Protein AF-A0A950JLV6-F1 (afdb_monomer)

Foldseek 3Di:
DDDDDDQDWDQPLVVQWIRSFPDKDWAFLLNLPPPDPPNVLSVVCCVVGRRHTQKMKTKHDPDPDPPDDIDMTMDGDFDDRVPHTRDDNDDAPPDNPPDDDDDDSDD

Solvent-accessible surface area (backbone atoms only — not comparable to full-atom values): 6969 Å² total; per-residue (Å²): 133,88,82,76,82,85,84,70,71,44,82,36,70,92,76,38,34,32,45,68,42,77,43,75,52,76,36,30,46,55,77,50,72,91,71,58,90,51,56,69,44,40,54,55,48,32,74,78,43,22,82,42,67,40,34,35,40,19,28,32,68,87,64,91,57,91,87,64,73,72,50,68,27,74,30,76,44,92,51,65,46,77,89,44,64,62,74,77,91,75,84,78,66,94,55,82,90,60,87,84,88,86,79,89,85,81,134

Structure (mmCIF, N/CA/C/O backbone):
data_AF-A0A950JLV6-F1
#
_entry.id   AF-A0A950JLV6-F1
#
loop_
_atom_site.group_PDB
_atom_site.id
_atom_site.type_symbol
_atom_site.label_atom_id
_atom_site.label_alt_id
_atom_site.label_comp_id
_atom_site.label_asym_id
_atom_site.label_entity_id
_atom_site.label_seq_id
_atom_site.pdbx_PDB_ins_code
_atom_site.Cartn_x
_atom_site.Cartn_y
_atom_site.Cartn_z
_atom_site.occupancy
_atom_site.B_iso_or_equiv
_atom_site.auth_seq_id
_atom_site.auth_comp_id
_atom_site.auth_asym_id
_atom_site.auth_atom_id
_atom_site.pdbx_PDB_model_num
ATOM 1 N N . MET A 1 1 ? 23.978 1.395 -27.409 1.00 74.88 1 MET A N 1
ATOM 2 C CA . MET A 1 1 ? 23.011 1.337 -26.290 1.00 74.88 1 MET A CA 1
ATOM 3 C C . MET A 1 1 ? 23.761 0.866 -25.056 1.00 74.88 1 MET A C 1
ATOM 5 O O . MET A 1 1 ? 24.468 -0.127 -25.168 1.00 74.88 1 MET A O 1
ATOM 9 N N . LYS A 1 2 ? 23.684 1.582 -23.929 1.00 85.25 2 LYS A N 1
ATOM 10 C CA . LYS A 1 2 ? 24.280 1.113 -22.670 1.00 85.25 2 LYS A CA 1
ATOM 11 C C . LYS A 1 2 ? 23.316 0.101 -22.054 1.00 85.25 2 LYS A C 1
ATOM 13 O O . LYS A 1 2 ? 22.168 0.453 -21.803 1.00 85.25 2 LYS A O 1
ATOM 18 N N . LEU A 1 3 ? 23.759 -1.140 -21.887 1.00 88.50 3 LEU A N 1
ATOM 19 C CA . LEU A 1 3 ? 22.978 -2.152 -21.182 1.00 88.50 3 LEU A CA 1
ATOM 20 C C . LEU A 1 3 ? 23.000 -1.852 -19.680 1.00 88.50 3 LEU A C 1
ATOM 22 O O . LEU A 1 3 ? 23.975 -1.294 -19.171 1.00 88.50 3 LEU A O 1
ATOM 26 N N . MET A 1 4 ? 21.906 -2.183 -19.001 1.00 87.00 4 MET A N 1
ATOM 27 C CA . MET A 1 4 ? 21.811 -2.117 -17.545 1.00 87.00 4 MET A CA 1
ATOM 28 C C . MET A 1 4 ? 22.082 -3.504 -16.974 1.00 87.00 4 MET A C 1
ATOM 30 O O . MET A 1 4 ? 21.658 -4.502 -17.558 1.00 87.00 4 MET A O 1
ATOM 34 N N . GLU A 1 5 ? 22.779 -3.556 -15.843 1.00 91.25 5 GLU A N 1
ATOM 35 C CA . GLU A 1 5 ? 22.949 -4.806 -15.109 1.00 91.25 5 GLU A CA 1
ATOM 36 C C . GLU A 1 5 ? 21.583 -5.332 -14.638 1.00 91.25 5 GLU A C 1
ATOM 38 O O . GLU A 1 5 ? 20.739 -4.530 -14.216 1.00 91.25 5 GLU A O 1
ATOM 43 N N . PRO A 1 6 ? 21.337 -6.654 -14.690 1.00 91.44 6 PRO A N 1
ATOM 44 C CA . PRO A 1 6 ? 20.099 -7.229 -14.185 1.00 91.44 6 PRO A CA 1
ATOM 45 C C . PRO A 1 6 ? 19.885 -6.922 -12.698 1.00 91.44 6 PRO A C 1
ATOM 47 O O . PRO A 1 6 ? 20.764 -7.145 -11.865 1.00 91.44 6 PRO A O 1
ATOM 50 N N . 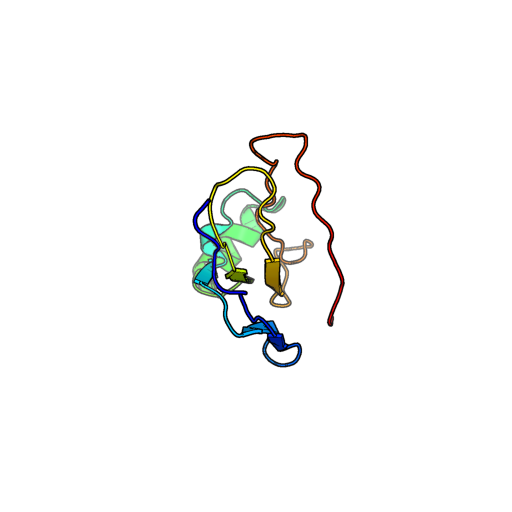GLY A 1 7 ? 18.685 -6.455 -12.355 1.00 90.62 7 GLY A N 1
ATOM 51 C CA . GLY A 1 7 ? 18.249 -6.347 -10.965 1.00 90.62 7 GLY A CA 1
ATOM 52 C C . GLY A 1 7 ? 17.867 -7.717 -10.405 1.00 90.62 7 GLY A C 1
ATOM 53 O O . GLY A 1 7 ? 17.205 -8.505 -11.081 1.00 90.62 7 GLY A O 1
ATOM 54 N N . ILE A 1 8 ? 18.254 -7.997 -9.160 1.00 94.06 8 ILE A N 1
ATOM 55 C CA . ILE A 1 8 ? 17.836 -9.200 -8.432 1.00 94.06 8 ILE A CA 1
ATOM 56 C C . ILE A 1 8 ? 17.007 -8.757 -7.234 1.00 94.06 8 ILE A C 1
ATOM 58 O O . ILE A 1 8 ? 17.482 -8.008 -6.383 1.00 94.06 8 ILE A 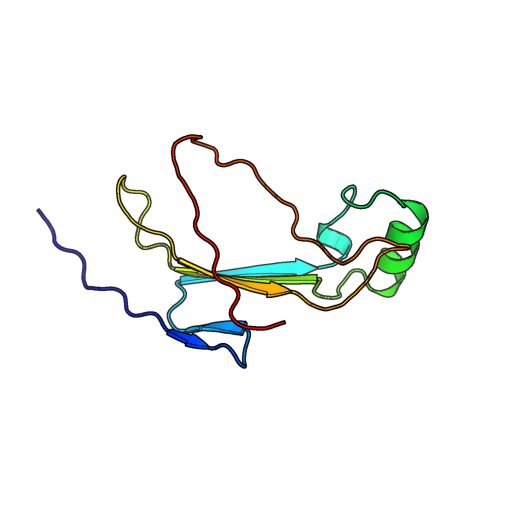O 1
ATOM 62 N N . CYS A 1 9 ? 15.770 -9.238 -7.164 1.00 96.06 9 CYS A N 1
ATOM 63 C CA . CYS A 1 9 ? 14.878 -9.021 -6.034 1.00 96.06 9 CYS A CA 1
ATOM 64 C C . CYS A 1 9 ? 14.287 -10.351 -5.566 1.00 96.06 9 CYS A C 1
ATOM 66 O O . CYS A 1 9 ? 14.066 -11.257 -6.370 1.00 96.06 9 CYS A O 1
ATOM 68 N N . ARG A 1 10 ? 14.011 -10.467 -4.265 1.00 97.62 10 ARG A N 1
ATOM 69 C CA . ARG A 1 10 ? 13.361 -11.643 -3.672 1.00 97.62 10 ARG A CA 1
ATOM 70 C C . ARG A 1 10 ? 12.220 -11.204 -2.768 1.00 97.62 10 ARG A C 1
ATOM 72 O O . ARG A 1 10 ? 12.430 -10.393 -1.872 1.00 97.62 10 ARG A O 1
ATOM 79 N N . VAL A 1 11 ? 11.038 -11.775 -2.978 1.00 98.12 11 VAL A N 1
ATOM 80 C CA . VAL A 1 11 ? 9.901 -11.605 -2.068 1.00 98.12 11 VAL A CA 1
ATOM 81 C C . VAL A 1 11 ? 10.178 -12.409 -0.795 1.00 98.12 11 VAL A C 1
ATOM 83 O O . VAL A 1 11 ? 10.298 -13.635 -0.836 1.00 98.12 11 VAL A O 1
ATOM 86 N N . ASP A 1 12 ? 10.327 -11.719 0.334 1.00 98.12 12 ASP A N 1
ATOM 87 C CA . ASP A 1 12 ? 10.368 -12.325 1.664 1.00 98.12 12 ASP A CA 1
ATOM 88 C C . ASP A 1 12 ? 8.958 -12.257 2.254 1.00 98.12 12 ASP A C 1
ATOM 90 O O . ASP A 1 12 ? 8.551 -11.244 2.821 1.00 98.12 12 ASP A O 1
ATOM 94 N N . VAL A 1 13 ? 8.194 -13.337 2.083 1.00 97.56 13 VAL A N 1
ATOM 95 C CA . VAL A 1 13 ? 6.792 -13.414 2.523 1.00 97.56 13 VAL A CA 1
ATOM 96 C C . VAL A 1 13 ? 6.672 -13.287 4.043 1.00 97.56 13 VAL A C 1
ATOM 98 O O . VAL A 1 13 ? 5.784 -12.598 4.533 1.00 97.56 13 VAL A O 1
ATOM 101 N N . ALA A 1 14 ? 7.591 -13.894 4.801 1.00 96.75 14 ALA A N 1
ATOM 102 C CA . ALA A 1 14 ? 7.545 -13.878 6.263 1.00 96.75 14 ALA A CA 1
ATOM 103 C C . ALA A 1 14 ? 7.769 -12.468 6.823 1.00 96.75 14 ALA A C 1
ATOM 105 O O . ALA A 1 14 ? 7.126 -12.064 7.795 1.00 96.75 14 ALA A O 1
ATOM 106 N N . ARG A 1 15 ? 8.673 -11.704 6.202 1.00 96.12 15 ARG A N 1
ATOM 107 C CA . ARG A 1 15 ? 8.879 -10.295 6.544 1.00 96.12 15 ARG A CA 1
ATOM 108 C C . ARG A 1 15 ? 7.902 -9.367 5.831 1.00 96.12 15 ARG A C 1
ATOM 110 O O . ARG A 1 15 ? 7.732 -8.250 6.300 1.00 96.12 15 ARG A O 1
ATOM 117 N N . GLY A 1 16 ? 7.234 -9.786 4.762 1.00 97.62 16 GLY A N 1
ATOM 118 C CA . GLY A 1 16 ? 6.390 -8.920 3.938 1.00 97.62 16 GLY A CA 1
ATOM 119 C C . GLY A 1 16 ? 7.190 -7.789 3.289 1.00 97.62 16 GLY A C 1
ATOM 120 O O . GLY A 1 16 ? 6.769 -6.635 3.319 1.00 97.62 16 GLY A O 1
ATOM 121 N N . GLU A 1 17 ? 8.373 -8.099 2.761 1.00 97.88 17 GLU A N 1
ATOM 122 C CA . GLU A 1 17 ? 9.244 -7.115 2.113 1.00 97.88 17 GLU A CA 1
ATOM 123 C C . GLU A 1 17 ? 9.919 -7.674 0.857 1.00 97.88 17 GLU A C 1
ATOM 125 O O . GLU A 1 17 ? 10.048 -8.885 0.667 1.00 97.88 17 GLU A O 1
ATOM 130 N N . LEU A 1 18 ? 10.367 -6.771 -0.009 1.00 98.19 18 LEU A N 1
ATOM 131 C CA . LEU A 1 18 ? 11.164 -7.076 -1.185 1.00 98.19 18 LEU A CA 1
ATOM 132 C C . LEU A 1 18 ? 12.651 -6.911 -0.842 1.00 98.19 18 LEU A C 1
ATOM 134 O O . LEU A 1 18 ? 13.164 -5.798 -0.715 1.00 98.19 18 LEU A O 1
ATOM 138 N N . THR A 1 19 ? 13.374 -8.022 -0.718 1.00 97.31 19 THR A N 1
ATOM 139 C CA . THR A 1 19 ? 14.841 -7.992 -0.625 1.00 97.31 19 THR A CA 1
ATOM 140 C C . THR A 1 19 ? 15.412 -7.506 -1.956 1.00 97.31 19 THR A C 1
ATOM 142 O O . THR A 1 19 ? 15.006 -8.006 -3.003 1.00 97.31 19 THR A O 1
ATOM 145 N N . GLY A 1 20 ? 16.354 -6.559 -1.922 1.00 95.69 20 GLY A N 1
ATOM 146 C CA . GLY A 1 20 ? 16.877 -5.893 -3.125 1.00 95.69 20 GLY A CA 1
ATOM 147 C C . GLY A 1 20 ? 16.094 -4.641 -3.539 1.00 95.69 20 GLY A C 1
ATOM 148 O O . GLY A 1 20 ? 16.406 -4.045 -4.566 1.00 95.69 20 GLY A O 1
ATOM 149 N N . ALA A 1 21 ? 15.104 -4.217 -2.743 1.00 97.19 21 ALA A N 1
ATOM 150 C CA . ALA A 1 21 ? 14.392 -2.963 -2.955 1.00 97.19 21 ALA A CA 1
ATOM 151 C C . ALA A 1 21 ? 15.335 -1.750 -2.948 1.00 97.19 21 ALA A C 1
ATOM 153 O O . ALA A 1 21 ? 16.256 -1.647 -2.136 1.00 97.19 21 ALA A O 1
ATOM 154 N N . THR A 1 22 ? 15.050 -0.795 -3.827 1.00 95.75 22 THR A N 1
ATOM 155 C CA . THR A 1 22 ? 15.739 0.503 -3.900 1.00 95.75 22 THR A CA 1
ATOM 156 C C . THR A 1 22 ? 15.017 1.587 -3.112 1.00 95.75 22 THR A C 1
ATOM 158 O O . THR A 1 22 ? 15.560 2.669 -2.910 1.00 95.75 22 THR A O 1
ATOM 161 N N . ASN A 1 23 ? 13.778 1.326 -2.697 1.00 96.94 23 ASN A N 1
ATOM 162 C CA . ASN A 1 23 ? 12.943 2.281 -1.993 1.00 96.94 23 ASN A CA 1
ATOM 163 C C . ASN A 1 23 ? 12.105 1.591 -0.913 1.00 96.94 23 ASN A C 1
ATOM 165 O O . ASN A 1 23 ? 11.725 0.424 -1.034 1.00 96.94 23 ASN A O 1
ATOM 169 N N . ARG A 1 24 ? 11.790 2.348 0.138 1.00 97.50 24 ARG A N 1
ATOM 170 C CA . ARG A 1 24 ? 10.931 1.926 1.242 1.00 97.50 24 ARG A CA 1
ATOM 171 C C . ARG A 1 24 ? 10.125 3.120 1.722 1.00 97.50 24 ARG A C 1
ATOM 173 O O . ARG A 1 24 ? 10.699 4.171 1.997 1.00 97.50 24 ARG A O 1
ATOM 180 N N . TYR A 1 25 ? 8.815 2.956 1.868 1.00 97.50 25 TYR A N 1
ATOM 181 C CA . TYR A 1 25 ? 7.983 3.963 2.516 1.00 97.50 25 TYR A CA 1
ATOM 182 C C . TYR A 1 25 ? 6.966 3.339 3.462 1.00 97.50 25 TYR A C 1
ATOM 184 O O . TYR A 1 25 ? 6.462 2.237 3.256 1.00 97.50 25 TYR A O 1
ATOM 192 N N . VAL A 1 26 ? 6.672 4.082 4.522 1.00 98.44 26 VAL A N 1
ATOM 193 C CA . VAL A 1 26 ? 5.791 3.678 5.614 1.00 98.44 26 VAL A CA 1
ATOM 194 C C . VAL A 1 26 ? 4.643 4.672 5.679 1.00 98.44 26 VAL A C 1
ATOM 196 O O . VAL A 1 26 ? 4.852 5.874 5.499 1.00 98.44 26 VAL A O 1
ATOM 199 N N . LYS A 1 27 ? 3.433 4.175 5.932 1.00 98.62 27 LYS A N 1
ATOM 200 C CA . LYS A 1 27 ? 2.275 5.009 6.236 1.00 98.62 27 LYS A CA 1
ATOM 201 C C . LYS A 1 27 ? 1.754 4.680 7.614 1.00 98.62 27 LYS A C 1
ATOM 203 O O . LYS A 1 27 ? 1.364 3.547 7.898 1.00 98.62 27 LYS A O 1
ATOM 208 N N . THR A 1 28 ? 1.787 5.691 8.464 1.00 98.75 28 THR A N 1
ATOM 209 C CA . THR A 1 28 ? 1.198 5.661 9.792 1.00 98.75 28 THR A CA 1
ATOM 210 C C . THR A 1 28 ? -0.286 5.994 9.727 1.00 98.75 28 THR A C 1
ATOM 212 O O . THR A 1 28 ? -0.769 6.507 8.717 1.00 98.75 28 THR A O 1
ATOM 215 N N . LEU A 1 29 ? -1.020 5.727 10.804 1.00 98.50 29 LEU A N 1
ATOM 216 C CA . LEU A 1 29 ? -2.439 6.055 10.887 1.00 98.50 29 LEU A CA 1
ATOM 217 C C . LEU A 1 29 ? -2.685 7.555 10.674 1.00 98.50 29 LEU A C 1
ATOM 219 O O . LEU A 1 29 ? -3.612 7.925 9.960 1.00 98.50 29 LEU A O 1
ATOM 223 N N . ALA A 1 30 ? -1.819 8.417 11.214 1.00 98.31 30 ALA A N 1
ATOM 224 C CA . ALA A 1 30 ? -1.917 9.862 11.028 1.00 98.31 30 ALA A CA 1
ATOM 225 C C . ALA A 1 30 ? -1.738 10.307 9.562 1.00 98.31 30 ALA A C 1
ATOM 227 O O . ALA A 1 30 ? -2.292 11.333 9.177 1.00 98.31 30 ALA A O 1
ATOM 228 N N . ASP A 1 31 ? -1.028 9.536 8.7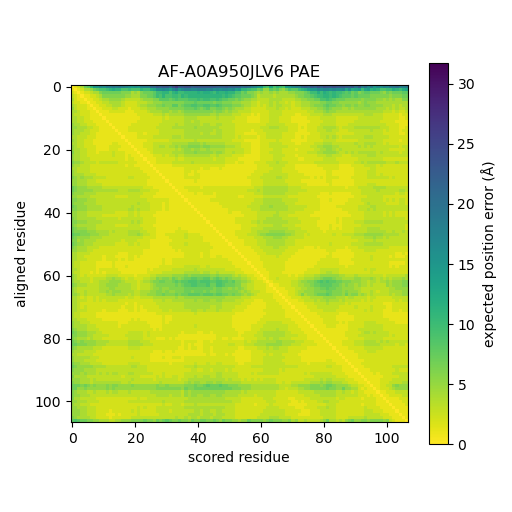29 1.00 98.62 31 ASP A N 1
ATOM 229 C CA . ASP A 1 31 ? -0.849 9.840 7.300 1.00 98.62 31 ASP A CA 1
ATOM 230 C C . ASP A 1 31 ? -2.112 9.576 6.456 1.00 98.62 31 ASP A C 1
ATOM 232 O O . ASP A 1 31 ? -2.156 9.927 5.271 1.00 98.62 31 ASP A O 1
ATOM 236 N N . LEU A 1 32 ? -3.124 8.920 7.037 1.00 98.31 32 LEU A N 1
ATOM 237 C CA . LEU A 1 32 ? -4.363 8.504 6.369 1.00 98.31 32 LEU A CA 1
ATOM 238 C C . LEU A 1 32 ? -5.551 9.422 6.679 1.00 98.31 32 LEU A C 1
ATOM 240 O O . LEU A 1 32 ? -6.704 9.018 6.556 1.00 98.31 32 LEU A O 1
ATOM 244 N N . ASP A 1 33 ? -5.255 10.658 7.070 1.00 97.50 33 ASP A N 1
ATOM 245 C CA . ASP A 1 33 ? -6.248 11.691 7.340 1.00 97.50 33 ASP A CA 1
ATOM 246 C C . ASP A 1 33 ? -7.226 11.876 6.172 1.00 97.50 33 ASP A C 1
ATOM 248 O O . ASP A 1 33 ? -6.811 11.942 5.009 1.00 97.50 33 ASP A O 1
ATOM 252 N N . GLY A 1 34 ? -8.520 11.936 6.495 1.00 97.31 34 GLY A N 1
ATOM 253 C CA . GLY A 1 34 ? -9.600 12.139 5.527 1.00 97.31 34 GLY A CA 1
ATOM 254 C C . GLY A 1 34 ? -9.939 10.938 4.635 1.00 97.31 34 GLY A C 1
ATOM 255 O O . GLY A 1 34 ? -10.664 11.121 3.662 1.00 97.31 34 GLY A O 1
ATOM 256 N N . LEU A 1 35 ? -9.420 9.736 4.922 1.00 97.88 35 LEU A N 1
ATOM 257 C CA . LEU A 1 35 ? -9.672 8.546 4.092 1.00 97.88 35 LEU A CA 1
ATOM 258 C C . LEU A 1 35 ? -10.759 7.603 4.608 1.00 97.88 35 LEU A C 1
ATOM 260 O O . LEU A 1 35 ? -11.290 6.829 3.820 1.00 97.88 35 LEU A O 1
ATOM 264 N N . TYR A 1 36 ? -11.059 7.640 5.903 1.00 98.38 36 TYR A N 1
ATOM 265 C CA . TYR A 1 36 ? -12.071 6.783 6.519 1.00 98.38 36 TYR A CA 1
ATOM 266 C C . TYR A 1 36 ? -13.411 7.521 6.602 1.00 98.38 36 TYR A C 1
ATOM 268 O O . TYR A 1 36 ? -13.439 8.727 6.857 1.00 98.38 36 TYR A O 1
ATOM 276 N N . GLU A 1 37 ? -14.509 6.791 6.416 1.00 98.25 37 GLU A N 1
ATOM 277 C CA . GLU A 1 37 ? -15.885 7.291 6.482 1.00 98.25 37 GLU A CA 1
ATOM 278 C C . GLU A 1 37 ? -16.204 7.852 7.877 1.00 98.25 37 GLU A C 1
ATOM 280 O O . GLU A 1 37 ? -16.734 8.957 8.012 1.00 98.25 37 GLU A O 1
ATOM 285 N N . ASP A 1 38 ? -15.840 7.115 8.932 1.00 98.50 38 ASP A N 1
ATOM 286 C CA . ASP A 1 38 ? -16.059 7.532 10.320 1.00 98.50 38 ASP 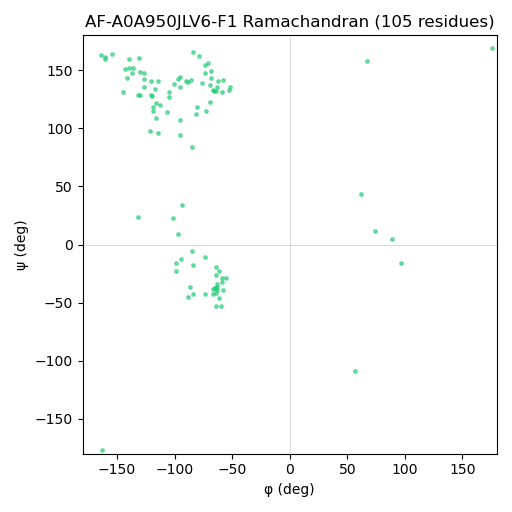A CA 1
ATOM 287 C C . ASP A 1 38 ? -14.915 8.430 10.815 1.00 98.50 38 ASP A C 1
ATOM 289 O O . ASP A 1 38 ? -13.967 7.995 11.481 1.00 98.50 38 ASP A O 1
ATOM 293 N N . ALA A 1 39 ? -15.020 9.721 10.498 1.00 98.38 39 ALA A N 1
ATOM 294 C CA . ALA A 1 39 ? -14.043 10.729 10.901 1.00 98.38 39 ALA A CA 1
ATOM 295 C C . ALA A 1 39 ? -13.871 10.830 12.431 1.00 98.38 39 ALA A C 1
ATOM 297 O O . ALA A 1 39 ? -12.773 11.114 12.912 1.00 98.38 39 ALA A O 1
ATOM 298 N N . ALA A 1 40 ? -14.925 10.579 13.217 1.00 98.44 40 ALA A N 1
ATOM 299 C CA . ALA A 1 40 ? -14.858 10.667 14.676 1.00 98.44 40 ALA A CA 1
ATOM 300 C C . ALA A 1 40 ? -14.084 9.484 15.279 1.00 98.44 40 ALA A C 1
ATOM 302 O O . ALA A 1 40 ? -13.238 9.677 16.166 1.00 98.44 40 ALA A O 1
ATOM 303 N N . ALA A 1 41 ? -14.329 8.269 14.776 1.00 98.50 41 ALA A N 1
ATOM 304 C CA . ALA A 1 41 ? -13.550 7.090 15.139 1.00 98.50 41 ALA A CA 1
ATOM 305 C C . ALA A 1 41 ? -12.090 7.230 14.690 1.00 98.50 41 ALA A C 1
ATOM 307 O O . ALA A 1 41 ? -11.184 6.913 15.465 1.00 98.50 41 ALA A O 1
ATOM 308 N N . PHE A 1 42 ? -11.856 7.758 13.483 1.00 98.62 42 PHE A N 1
ATOM 309 C CA . PHE A 1 42 ? -10.512 8.020 12.974 1.00 98.62 42 PHE A CA 1
ATOM 310 C C . PHE A 1 42 ? -9.742 8.985 13.874 1.00 98.62 42 PHE A C 1
ATOM 312 O O . PHE A 1 42 ? -8.657 8.649 14.343 1.00 98.62 42 PHE A O 1
ATOM 319 N N . GLU A 1 43 ? -10.311 10.153 14.177 1.00 98.50 43 GLU A N 1
ATOM 320 C CA . GLU A 1 43 ? -9.653 11.162 15.009 1.00 98.50 43 GLU A CA 1
ATOM 321 C C . GLU A 1 43 ? -9.392 10.664 16.434 1.00 98.50 43 GLU A C 1
ATOM 323 O O . GLU A 1 43 ? -8.363 10.985 17.032 1.00 98.50 43 GLU A O 1
ATOM 328 N N . THR A 1 44 ? -10.286 9.837 16.977 1.00 98.31 44 THR A N 1
ATOM 329 C CA . THR A 1 44 ? -10.068 9.183 18.275 1.00 98.31 44 THR A CA 1
ATOM 330 C C . THR A 1 44 ? -8.877 8.234 18.219 1.00 98.31 44 THR A C 1
ATOM 332 O O . THR A 1 44 ? -7.929 8.402 18.989 1.00 98.31 44 THR A O 1
ATOM 335 N N . LEU A 1 45 ? -8.860 7.311 17.254 1.00 98.19 45 LEU A N 1
ATOM 336 C CA . LEU A 1 45 ? -7.771 6.348 17.112 1.00 98.19 45 LEU A CA 1
ATOM 337 C C . LEU A 1 45 ? -6.438 7.031 16.768 1.00 98.19 45 LEU A C 1
ATOM 339 O O . LEU A 1 45 ? -5.393 6.639 17.276 1.00 98.19 45 LEU A O 1
ATOM 343 N N . LYS A 1 46 ? -6.452 8.086 15.950 1.00 98.31 46 LYS A N 1
ATOM 344 C CA . LYS A 1 46 ? -5.268 8.872 15.570 1.00 98.31 46 LYS A CA 1
ATOM 345 C C . LYS A 1 46 ? -4.643 9.602 16.758 1.00 98.31 46 LYS A C 1
ATOM 347 O O . LYS A 1 46 ? -3.416 9.656 16.837 1.00 98.31 46 LYS A O 1
ATOM 352 N N . ARG A 1 47 ? -5.434 10.123 17.705 1.00 98.31 47 ARG A N 1
ATOM 353 C CA . ARG A 1 47 ? -4.885 10.722 18.940 1.00 98.31 47 ARG A CA 1
ATOM 354 C C . ARG A 1 47 ? -4.135 9.699 19.793 1.00 98.31 47 ARG A C 1
ATOM 356 O O . ARG A 1 47 ? -3.109 10.034 20.376 1.00 98.31 47 ARG A O 1
ATOM 363 N N . GLU A 1 48 ? -4.622 8.464 19.837 1.00 97.62 48 GLU A N 1
ATOM 364 C CA . GLU A 1 48 ? -4.037 7.391 20.651 1.00 97.62 48 GLU A CA 1
ATOM 365 C C . GLU A 1 48 ? -2.862 6.692 19.952 1.00 97.62 48 GLU A C 1
ATOM 367 O O . GLU A 1 48 ? -1.834 6.398 20.562 1.00 97.62 48 GLU A O 1
ATOM 372 N N . ARG A 1 49 ? -3.019 6.414 18.656 1.00 97.81 49 ARG A N 1
ATOM 373 C CA . ARG A 1 49 ? -2.193 5.490 17.865 1.00 97.81 49 ARG A CA 1
ATOM 374 C C . ARG A 1 49 ? -1.744 6.099 16.538 1.00 97.81 49 ARG A C 1
ATOM 376 O O . ARG A 1 49 ? -1.381 5.383 15.616 1.00 97.81 49 ARG A O 1
ATOM 383 N N . GLY A 1 50 ? -1.694 7.426 16.423 1.00 97.44 50 GLY A N 1
ATOM 384 C CA . GLY A 1 50 ? -1.359 8.115 15.169 1.00 97.44 50 GLY A CA 1
ATOM 385 C C . GLY A 1 50 ? -0.018 7.712 14.546 1.00 97.44 50 GLY A C 1
ATOM 386 O O . GLY A 1 50 ? 0.112 7.742 13.329 1.00 97.44 50 GLY A O 1
ATOM 387 N N . ARG A 1 51 ? 0.962 7.287 15.359 1.00 98.31 51 ARG A N 1
ATOM 388 C CA . ARG A 1 51 ? 2.274 6.791 14.894 1.00 98.31 51 ARG A CA 1
ATOM 389 C C . ARG A 1 51 ? 2.289 5.309 14.518 1.00 98.31 51 ARG A C 1
ATOM 391 O O . ARG A 1 51 ? 3.318 4.813 14.066 1.00 98.31 51 ARG A O 1
ATOM 398 N N . GLU A 1 52 ? 1.197 4.587 14.738 1.00 98.19 52 GLU A N 1
ATOM 399 C CA . GLU A 1 52 ? 1.105 3.185 14.358 1.00 98.19 52 GLU A CA 1
ATOM 400 C C . GLU A 1 52 ? 1.190 3.042 12.846 1.00 98.19 52 GLU A C 1
ATOM 402 O O . GLU A 1 52 ? 0.495 3.734 12.106 1.00 98.19 52 GLU A O 1
ATOM 407 N N . VAL A 1 53 ? 2.031 2.118 12.394 1.00 98.56 53 VAL A N 1
ATOM 408 C CA . VAL A 1 53 ? 2.142 1.769 10.981 1.00 98.56 53 VAL A CA 1
ATOM 409 C C . VAL A 1 53 ? 0.879 1.043 10.540 1.00 98.56 53 VAL A C 1
ATOM 411 O O . VAL A 1 53 ? 0.556 -0.009 11.079 1.00 98.56 53 VAL A O 1
ATOM 414 N N . VAL A 1 54 ? 0.207 1.568 9.522 1.00 98.75 54 VAL A N 1
ATOM 415 C CA . VAL A 1 54 ? -0.935 0.912 8.878 1.00 98.75 54 VAL A CA 1
ATOM 416 C C . VAL A 1 54 ? -0.456 0.008 7.756 1.00 98.75 54 VAL A C 1
ATOM 418 O O . VAL A 1 54 ? -0.878 -1.141 7.650 1.00 98.75 54 VAL A O 1
ATOM 421 N N . TYR A 1 55 ? 0.467 0.501 6.935 1.00 98.75 55 TYR A N 1
ATOM 422 C CA . TYR A 1 55 ? 1.103 -0.312 5.915 1.00 98.75 55 TYR A CA 1
ATOM 423 C C . TYR A 1 55 ? 2.479 0.211 5.557 1.00 98.75 55 TYR A C 1
ATOM 425 O O . TYR A 1 55 ? 2.864 1.347 5.849 1.00 98.75 55 TYR A O 1
ATOM 433 N N . GLU A 1 56 ? 3.221 -0.659 4.901 1.00 98.62 56 GLU A N 1
ATOM 434 C CA . GLU A 1 56 ? 4.570 -0.400 4.466 1.00 98.62 56 GLU A CA 1
ATOM 435 C C . GLU A 1 56 ? 4.793 -1.005 3.091 1.00 98.62 56 GLU A C 1
ATOM 437 O O . GLU A 1 56 ? 4.289 -2.090 2.805 1.00 98.62 56 GLU A O 1
ATOM 442 N N . VAL A 1 57 ? 5.561 -0.308 2.259 1.00 98.56 57 VAL A N 1
ATOM 443 C CA . VAL A 1 57 ? 5.907 -0.753 0.915 1.00 98.56 57 VAL A CA 1
ATOM 444 C C . VAL A 1 57 ? 7.414 -0.721 0.733 1.00 98.56 57 VAL A C 1
ATOM 446 O O . VAL A 1 57 ? 8.080 0.250 1.097 1.00 98.56 57 VAL A O 1
ATOM 449 N N . THR A 1 58 ? 7.937 -1.784 0.135 1.00 98.62 58 THR A N 1
ATOM 450 C CA . THR A 1 58 ? 9.310 -1.862 -0.373 1.00 98.62 58 THR A CA 1
ATOM 451 C C . THR A 1 58 ? 9.245 -2.111 -1.869 1.00 98.62 58 THR A C 1
ATOM 453 O O . THR A 1 58 ? 8.531 -3.010 -2.310 1.00 98.62 58 THR A O 1
ATOM 456 N N . ASP A 1 59 ? 9.935 -1.288 -2.655 1.00 97.88 59 ASP A N 1
ATOM 457 C CA . ASP A 1 59 ? 9.854 -1.337 -4.114 1.00 97.88 59 ASP A CA 1
ATOM 458 C C . ASP A 1 59 ? 11.225 -1.217 -4.788 1.00 97.88 59 ASP A C 1
ATOM 460 O O . ASP A 1 59 ? 12.176 -0.642 -4.247 1.00 97.88 59 ASP A O 1
ATOM 464 N N . PHE A 1 60 ? 11.319 -1.811 -5.974 1.00 97.00 60 PHE A N 1
ATOM 465 C CA . PHE A 1 60 ? 12.455 -1.708 -6.874 1.00 97.00 60 PHE A CA 1
ATOM 466 C C . PHE A 1 60 ? 12.034 -0.947 -8.132 1.00 97.00 60 PHE A C 1
ATOM 468 O O . PHE A 1 60 ? 11.135 -1.373 -8.862 1.00 97.00 60 PHE A O 1
ATOM 475 N N . LYS A 1 61 ? 12.702 0.184 -8.375 1.00 94.06 61 LYS A N 1
ATOM 476 C CA . LYS A 1 61 ? 12.463 1.086 -9.510 1.00 94.06 61 LYS A CA 1
ATOM 477 C C . LYS A 1 61 ? 13.754 1.219 -10.317 1.00 94.06 61 LYS A C 1
ATOM 479 O O . LYS A 1 61 ? 14.609 2.013 -9.927 1.00 94.06 61 LYS A O 1
ATOM 484 N N . PRO A 1 62 ? 13.923 0.462 -11.415 1.00 91.19 62 PRO A N 1
ATOM 485 C CA . PRO A 1 62 ? 15.179 0.462 -12.165 1.00 91.19 62 PRO A CA 1
ATOM 486 C C . PRO A 1 62 ? 15.458 1.814 -12.835 1.00 91.19 62 PRO A C 1
ATOM 488 O O . PRO A 1 62 ? 16.582 2.310 -12.781 1.00 91.19 62 PRO A O 1
ATOM 491 N N . SER A 1 63 ? 14.439 2.436 -13.437 1.00 89.69 63 SER A N 1
ATOM 492 C CA . SER A 1 63 ? 14.516 3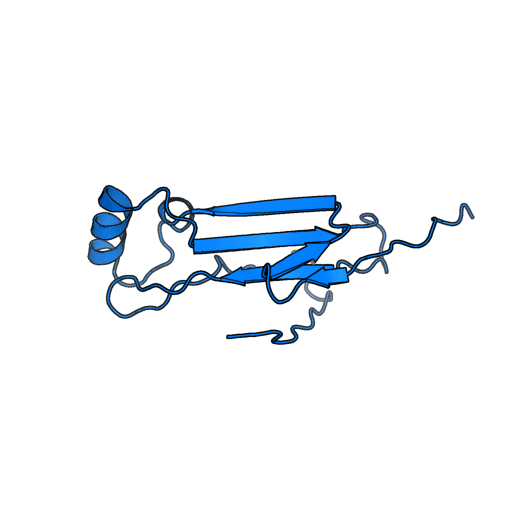.789 -13.993 1.00 89.69 63 SER A CA 1
ATOM 493 C C . SER A 1 63 ? 13.115 4.383 -14.223 1.00 89.69 63 SER A C 1
ATOM 495 O O . SER A 1 63 ? 12.103 3.766 -13.891 1.00 89.69 63 SER A O 1
ATOM 497 N N . ALA A 1 64 ? 13.054 5.591 -14.794 1.00 89.25 64 ALA A N 1
ATOM 498 C CA . ALA A 1 64 ? 11.817 6.226 -15.263 1.00 89.25 64 ALA A CA 1
ATOM 499 C C . ALA A 1 64 ? 11.574 6.043 -16.779 1.00 89.25 64 ALA A C 1
ATOM 501 O O . ALA A 1 64 ? 10.692 6.690 -17.349 1.00 89.25 64 ALA A O 1
ATOM 502 N N . ASN A 1 65 ? 12.372 5.206 -17.450 1.00 91.50 65 ASN A N 1
ATOM 503 C CA . ASN A 1 65 ? 12.251 4.970 -18.884 1.00 91.50 65 ASN A CA 1
ATOM 504 C C . ASN A 1 65 ? 10.958 4.213 -19.215 1.00 91.50 65 ASN A C 1
ATOM 506 O O . ASN A 1 65 ? 10.469 3.387 -18.447 1.00 91.50 65 ASN A O 1
ATOM 510 N N . ALA A 1 66 ? 10.403 4.469 -20.398 1.00 91.00 66 ALA A N 1
ATOM 511 C CA . ALA A 1 66 ? 9.248 3.718 -20.869 1.00 91.00 66 ALA A CA 1
ATOM 512 C C . ALA A 1 66 ? 9.619 2.246 -21.115 1.00 91.00 66 ALA A C 1
ATOM 514 O O . ALA A 1 66 ? 10.604 1.961 -21.789 1.00 91.00 66 ALA A O 1
ATOM 515 N N . GLY A 1 67 ? 8.793 1.329 -20.607 1.00 91.06 67 GLY A N 1
ATOM 516 C CA . GLY A 1 67 ? 8.990 -0.118 -20.740 1.00 91.06 67 GLY A CA 1
ATOM 517 C 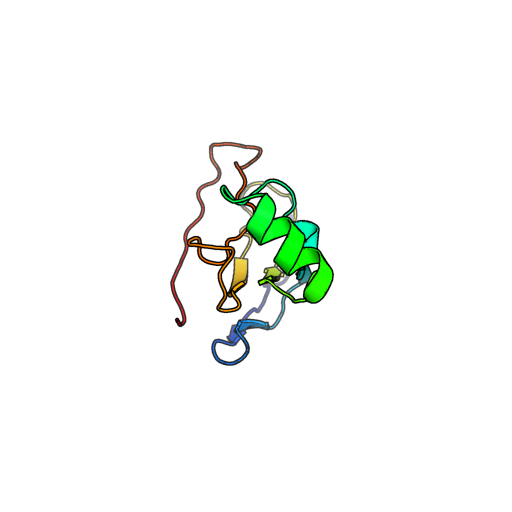C . GLY A 1 67 ? 9.666 -0.772 -19.534 1.00 91.06 67 GLY A C 1
ATOM 518 O O . GLY A 1 67 ? 9.551 -1.985 -19.380 1.00 91.06 67 GLY A O 1
ATOM 519 N N . ASP A 1 68 ? 10.293 0.009 -18.653 1.00 92.62 68 ASP A N 1
ATOM 520 C CA . ASP A 1 68 ? 10.827 -0.509 -17.396 1.00 92.62 68 ASP A CA 1
ATOM 521 C C . ASP A 1 68 ? 9.696 -0.928 -16.448 1.00 92.62 68 ASP A C 1
ATOM 523 O O . ASP A 1 68 ? 8.644 -0.286 -16.369 1.00 92.62 68 ASP A O 1
ATOM 527 N N . MET A 1 69 ? 9.930 -2.013 -15.710 1.00 93.56 69 MET A N 1
ATOM 528 C CA . MET A 1 69 ? 8.960 -2.586 -14.784 1.00 93.56 69 MET A CA 1
ATOM 529 C C . MET A 1 69 ? 9.336 -2.263 -13.340 1.00 93.56 69 MET A C 1
ATOM 531 O O . MET A 1 69 ? 10.471 -2.477 -12.914 1.00 93.56 69 MET A O 1
ATOM 535 N N . ILE A 1 70 ? 8.352 -1.776 -12.587 1.00 95.25 70 ILE A N 1
ATOM 536 C CA . ILE A 1 70 ? 8.445 -1.574 -11.142 1.00 95.25 70 ILE A CA 1
ATOM 537 C C . ILE A 1 70 ? 7.847 -2.804 -10.467 1.00 95.25 70 ILE A C 1
ATOM 539 O O . ILE A 1 70 ? 6.782 -3.273 -10.864 1.00 95.25 70 ILE A O 1
ATOM 543 N N . ILE A 1 71 ? 8.522 -3.304 -9.438 1.00 96.56 71 ILE A N 1
ATOM 544 C CA . ILE A 1 71 ? 8.015 -4.381 -8.583 1.00 96.56 71 ILE A CA 1
ATOM 545 C C . ILE A 1 71 ? 8.069 -3.936 -7.128 1.00 96.56 71 ILE A C 1
ATOM 547 O O . ILE A 1 71 ? 8.959 -3.182 -6.734 1.00 96.56 71 ILE A O 1
ATOM 551 N N . GLY A 1 72 ? 7.128 -4.402 -6.315 1.00 97.81 72 GLY A N 1
ATOM 552 C CA . GLY A 1 72 ? 7.082 -4.043 -4.907 1.00 97.81 72 GLY A CA 1
ATOM 553 C C . GLY A 1 72 ? 6.265 -5.015 -4.077 1.00 97.81 72 GLY A C 1
ATOM 554 O O . GLY A 1 72 ? 5.454 -5.775 -4.598 1.00 97.81 72 GLY A O 1
ATOM 555 N N . VAL A 1 73 ? 6.497 -4.973 -2.770 1.00 98.62 73 VAL A N 1
ATOM 556 C CA . VAL A 1 73 ? 5.738 -5.718 -1.766 1.00 98.62 73 VAL A CA 1
ATOM 557 C C . VAL A 1 73 ? 5.116 -4.713 -0.813 1.00 98.62 73 VAL A C 1
ATOM 559 O O . VAL A 1 73 ? 5.815 -3.856 -0.269 1.00 98.62 73 VAL A O 1
ATOM 562 N N . THR A 1 74 ? 3.806 -4.839 -0.608 1.00 98.62 74 THR A N 1
ATOM 563 C CA . THR A 1 74 ? 3.069 -4.107 0.424 1.00 98.62 74 THR A CA 1
ATOM 564 C C . THR A 1 74 ? 2.748 -5.047 1.577 1.00 98.62 74 THR A C 1
ATOM 566 O O . THR A 1 74 ? 2.126 -6.087 1.373 1.00 98.62 74 THR A O 1
ATOM 569 N N . ARG A 1 75 ? 3.115 -4.658 2.799 1.00 98.50 75 ARG A N 1
ATOM 570 C CA . ARG A 1 75 ? 2.699 -5.327 4.034 1.00 98.50 75 ARG A CA 1
ATOM 571 C C . ARG A 1 75 ? 1.668 -4.475 4.756 1.00 98.50 75 ARG A C 1
ATOM 573 O O . ARG A 1 75 ? 1.991 -3.401 5.266 1.00 98.50 75 ARG A O 1
ATOM 580 N N . MET A 1 76 ? 0.447 -4.989 4.838 1.00 98.31 76 MET A N 1
ATOM 581 C CA . MET A 1 76 ? -0.644 -4.389 5.605 1.00 98.31 76 MET A CA 1
ATOM 582 C C . MET A 1 76 ? -0.579 -4.837 7.068 1.00 98.31 76 MET A C 1
ATOM 584 O O . MET A 1 76 ? -0.286 -5.998 7.358 1.00 98.31 76 MET A O 1
ATOM 588 N N . ARG A 1 77 ? -0.869 -3.933 8.008 1.00 98.12 77 ARG A N 1
ATOM 589 C CA . ARG A 1 77 ? -1.154 -4.296 9.401 1.00 98.12 77 ARG A CA 1
ATOM 590 C C . ARG A 1 77 ? -2.655 -4.534 9.579 1.00 98.12 77 ARG A C 1
ATOM 592 O O . ARG A 1 77 ? -3.453 -3.791 9.008 1.00 98.12 77 ARG A O 1
ATOM 599 N N . PRO A 1 78 ? -3.059 -5.541 10.374 1.00 97.94 78 PRO A N 1
ATOM 600 C CA . PRO A 1 78 ? -4.461 -5.734 10.704 1.00 97.94 78 PRO A CA 1
ATOM 601 C C . PRO A 1 78 ? -4.939 -4.607 11.625 1.00 97.94 78 PRO A C 1
ATOM 603 O O . PRO A 1 78 ? -4.261 -4.243 12.584 1.00 97.94 78 PRO A O 1
ATOM 606 N N . GLY A 1 79 ? -6.128 -4.080 11.360 1.00 97.75 79 GLY A N 1
ATOM 607 C CA . GLY A 1 79 ? -6.716 -3.018 12.166 1.00 97.75 79 GLY A CA 1
ATOM 608 C C . GLY A 1 79 ? -8.026 -2.519 11.579 1.00 97.75 79 GLY A C 1
ATOM 609 O O . GLY A 1 79 ? -8.391 -2.877 10.454 1.00 97.75 79 GLY A O 1
ATOM 610 N N . LYS A 1 80 ? -8.741 -1.714 12.368 1.00 98.25 80 LYS A N 1
ATOM 611 C CA . LYS A 1 80 ? -9.980 -1.056 11.959 1.00 98.25 80 LYS A CA 1
ATOM 612 C C . LYS A 1 80 ? -10.055 0.372 12.472 1.00 98.25 80 LYS A C 1
ATOM 614 O O . LYS A 1 80 ? -9.547 0.670 13.551 1.00 98.25 80 LYS A O 1
ATOM 619 N N . VAL A 1 81 ? -10.773 1.200 11.727 1.00 98.44 81 VAL A N 1
ATOM 620 C CA . VAL A 1 81 ? -11.275 2.505 12.149 1.00 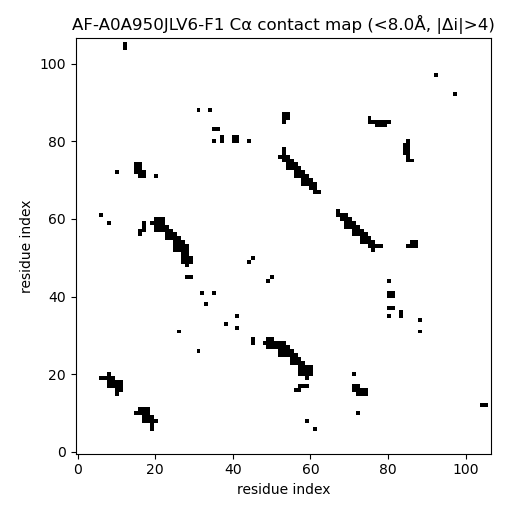98.44 81 VAL A CA 1
ATOM 621 C C . VAL A 1 81 ? -12.796 2.418 12.141 1.00 98.44 81 VAL A C 1
ATOM 623 O O . VAL A 1 81 ? -13.411 2.270 11.087 1.00 98.44 81 VAL A O 1
ATOM 626 N N . GLY A 1 82 ? -13.408 2.407 13.327 1.00 97.12 82 GLY A N 1
ATOM 627 C CA . GLY A 1 82 ? -14.833 2.105 13.459 1.00 97.12 82 GLY A CA 1
ATOM 628 C C . GLY A 1 82 ? -15.161 0.738 12.846 1.00 97.12 82 GLY A C 1
ATOM 629 O O . GLY A 1 82 ? -14.779 -0.308 13.378 1.00 97.12 82 GLY A O 1
ATOM 630 N N . ARG A 1 83 ? -15.862 0.743 11.708 1.00 97.88 83 ARG A N 1
ATOM 631 C CA . ARG A 1 83 ? -16.258 -0.472 10.977 1.00 97.88 83 ARG A CA 1
ATOM 632 C C . ARG A 1 83 ? -15.349 -0.823 9.798 1.00 97.88 83 ARG A C 1
ATOM 634 O O . ARG A 1 83 ? -15.415 -1.963 9.332 1.00 97.88 83 ARG A O 1
ATOM 641 N N . GLU A 1 84 ? -14.518 0.106 9.340 1.00 98.44 84 GLU A N 1
ATOM 642 C CA . GLU A 1 84 ? -13.670 -0.061 8.159 1.00 98.44 84 GLU A CA 1
ATOM 643 C C . GLU A 1 84 ? -12.327 -0.683 8.524 1.00 98.44 84 GLU A C 1
ATOM 645 O O . GLU A 1 84 ? -11.735 -0.350 9.548 1.00 98.44 84 GLU A O 1
ATOM 650 N N . TYR A 1 85 ? -11.838 -1.598 7.688 1.00 98.56 85 TYR A N 1
ATOM 651 C CA . TYR A 1 85 ? -10.490 -2.138 7.834 1.00 98.56 85 TYR A CA 1
ATOM 652 C C . TYR A 1 85 ? -9.446 -1.109 7.414 1.00 98.56 85 TYR A C 1
ATOM 654 O O . TYR A 1 85 ? -9.698 -0.238 6.585 1.00 98.56 85 TYR A O 1
ATOM 662 N N . PHE A 1 86 ? -8.250 -1.246 7.972 1.00 98.56 86 PHE A N 1
ATOM 663 C CA . PHE A 1 86 ? -7.082 -0.518 7.503 1.00 98.56 86 PHE A CA 1
ATOM 664 C C . PHE A 1 86 ? -6.883 -0.674 5.990 1.00 98.56 86 PHE A C 1
ATOM 666 O O . PHE A 1 86 ? -6.972 -1.775 5.445 1.00 98.56 86 PHE A O 1
ATOM 673 N N . LEU A 1 87 ? -6.594 0.447 5.331 1.00 98.25 87 LEU A N 1
ATOM 674 C CA . LEU A 1 87 ? -6.498 0.562 3.877 1.00 98.25 87 LEU A CA 1
ATOM 675 C C . LEU A 1 87 ? -5.215 1.280 3.448 1.00 98.25 87 LEU A C 1
ATOM 677 O O . LEU A 1 87 ? -4.573 1.989 4.229 1.00 98.25 87 LEU A O 1
ATOM 681 N N . THR A 1 88 ? -4.829 1.089 2.186 1.00 98.31 88 THR A N 1
ATOM 682 C CA . THR A 1 88 ? -3.839 1.961 1.544 1.00 98.31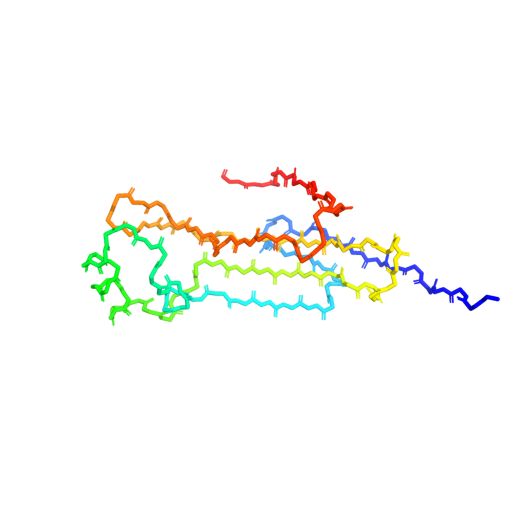 88 THR A CA 1
ATOM 683 C C . THR A 1 88 ? -4.513 3.256 1.101 1.00 98.31 88 THR A C 1
ATOM 685 O O . THR A 1 88 ? -5.729 3.297 0.960 1.00 98.31 88 THR A O 1
ATOM 688 N N . ARG A 1 89 ? -3.750 4.327 0.826 1.00 97.50 89 ARG A N 1
ATOM 689 C CA . ARG A 1 89 ? -4.374 5.593 0.382 1.00 97.50 89 ARG A CA 1
ATOM 690 C C . ARG A 1 89 ? -5.150 5.457 -0.935 1.00 97.50 89 ARG A C 1
ATOM 692 O O . ARG A 1 89 ? -5.996 6.295 -1.219 1.00 97.50 89 ARG A O 1
ATOM 699 N N . GLY A 1 90 ? -4.822 4.446 -1.742 1.00 96.25 90 GLY A N 1
ATOM 700 C CA . GLY A 1 90 ? -5.223 4.378 -3.140 1.00 96.25 90 GLY A CA 1
ATOM 701 C C . GLY A 1 90 ? -4.556 5.472 -3.979 1.00 96.25 90 GLY A C 1
ATOM 702 O O . GLY A 1 90 ? -4.074 6.485 -3.468 1.00 96.25 90 GLY A O 1
ATOM 703 N N . HIS A 1 91 ? -4.470 5.247 -5.284 1.00 96.62 91 HIS A N 1
ATOM 704 C CA . HIS A 1 91 ? -4.086 6.274 -6.245 1.00 96.62 91 HIS A CA 1
ATOM 705 C C . HIS A 1 91 ? -4.534 5.867 -7.648 1.00 96.62 91 HIS A C 1
ATOM 707 O O . HIS A 1 91 ? -4.767 4.693 -7.926 1.00 96.62 91 HIS A O 1
ATOM 713 N N . ILE A 1 92 ? -4.632 6.856 -8.530 1.00 96.94 92 ILE A N 1
ATOM 714 C CA . ILE A 1 92 ? -4.779 6.644 -9.968 1.00 96.94 92 ILE A CA 1
ATOM 715 C C . ILE A 1 92 ? -3.399 6.854 -10.581 1.00 96.94 92 ILE A C 1
ATOM 717 O O . ILE A 1 92 ? -2.672 7.773 -10.191 1.00 96.94 92 ILE A O 1
ATOM 721 N N . HIS A 1 93 ? -3.015 6.001 -11.527 1.00 95.94 93 HIS A N 1
ATOM 722 C CA . HIS A 1 93 ? -1.759 6.191 -12.240 1.00 95.94 93 HIS A CA 1
ATOM 723 C C . HIS A 1 93 ? -1.787 7.501 -13.027 1.00 95.94 93 HIS A C 1
ATOM 725 O O . HIS A 1 93 ? -2.751 7.798 -13.730 1.00 95.94 93 HIS A O 1
ATOM 731 N N . ALA A 1 94 ? -0.695 8.266 -12.953 1.00 94.94 94 ALA A N 1
ATOM 732 C CA . ALA A 1 94 ? -0.567 9.533 -13.677 1.00 94.94 94 ALA A CA 1
ATOM 733 C C . ALA A 1 94 ? -0.702 9.358 -15.201 1.00 94.94 94 ALA A C 1
ATOM 735 O O . ALA A 1 94 ? -1.153 10.266 -15.895 1.00 94.94 94 ALA A O 1
ATOM 736 N N . ASN A 1 95 ? -0.333 8.182 -15.716 1.00 93.38 95 ASN A N 1
ATOM 737 C CA . ASN A 1 95 ? -0.609 7.772 -17.083 1.00 93.38 95 ASN A CA 1
ATOM 738 C C . ASN A 1 95 ? -1.492 6.519 -17.073 1.00 93.38 95 ASN A C 1
ATOM 740 O O . ASN A 1 95 ? -1.057 5.458 -16.629 1.00 93.38 95 ASN A O 1
ATOM 744 N N . ALA A 1 96 ? -2.717 6.645 -17.582 1.00 93.56 96 ALA A N 1
ATOM 745 C CA . ALA A 1 96 ? -3.757 5.624 -17.471 1.00 93.56 96 ALA A CA 1
ATOM 746 C C . ALA A 1 96 ? -3.432 4.296 -18.183 1.00 93.56 96 ALA A C 1
ATOM 748 O O . ALA A 1 96 ? -4.028 3.273 -17.868 1.00 93.56 96 ALA A O 1
ATOM 749 N N . ASN A 1 97 ? -2.491 4.283 -19.133 1.00 93.38 97 ASN A N 1
ATOM 750 C CA . ASN A 1 97 ? -2.108 3.075 -19.874 1.00 93.38 97 ASN A CA 1
ATOM 751 C C . ASN A 1 97 ? -0.905 2.335 -19.260 1.00 93.38 97 ASN A C 1
ATOM 753 O O . ASN A 1 97 ? -0.064 1.772 -19.970 1.00 93.38 97 ASN A O 1
ATOM 757 N N . ARG A 1 98 ? -0.799 2.363 -17.933 1.00 94.62 98 ARG A N 1
ATOM 758 C CA . ARG A 1 98 ? 0.166 1.582 -17.161 1.00 94.62 98 ARG A CA 1
ATOM 759 C C . ARG A 1 98 ? -0.629 0.586 -16.318 1.00 94.62 98 ARG A C 1
ATOM 761 O O . ARG A 1 98 ? -1.187 0.963 -15.305 1.00 94.62 98 ARG A O 1
ATOM 768 N N . PRO A 1 99 ? -0.808 -0.661 -16.770 1.00 94.88 99 PRO A N 1
ATOM 769 C CA . PRO A 1 99 ? -1.496 -1.648 -15.953 1.00 94.88 99 PRO A CA 1
ATOM 770 C C . PRO A 1 99 ? -0.620 -2.057 -14.766 1.00 94.88 99 PRO A C 1
ATOM 772 O O . PRO A 1 99 ? 0.608 -1.991 -14.826 1.00 94.88 99 PRO A O 1
ATOM 775 N N . GLU A 1 100 ? -1.267 -2.533 -13.709 1.00 97.38 100 GLU A N 1
ATOM 776 C CA . GLU A 1 100 ? -0.61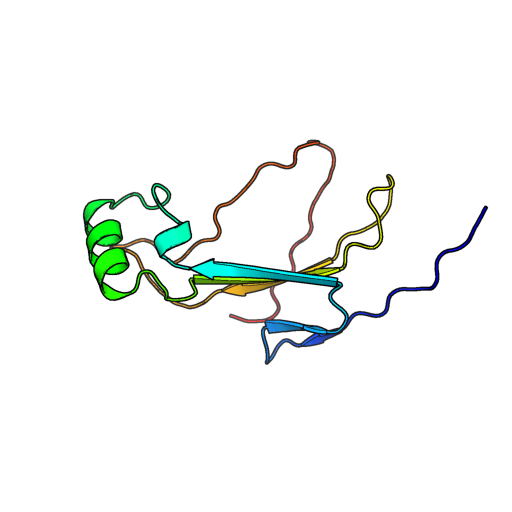8 -3.102 -12.534 1.00 97.38 100 GLU A CA 1
ATOM 777 C C . GLU A 1 100 ? -1.192 -4.494 -12.274 1.00 97.38 100 GLU A C 1
ATOM 779 O O . GLU A 1 100 ? -2.387 -4.725 -12.470 1.00 97.38 100 GLU A O 1
ATOM 784 N N . MET A 1 101 ? -0.342 -5.429 -11.855 1.00 97.44 101 MET A N 1
ATOM 785 C CA . MET A 1 101 ? -0.751 -6.777 -11.467 1.00 97.44 101 MET A CA 1
ATOM 786 C C . MET A 1 101 ? -0.417 -6.988 -9.997 1.00 97.44 101 MET A C 1
ATOM 788 O O . MET A 1 101 ? 0.695 -6.696 -9.564 1.00 97.44 101 MET A O 1
ATOM 792 N N . TYR A 1 102 ? -1.377 -7.530 -9.253 1.00 97.94 102 TYR A N 1
ATOM 793 C CA . TYR A 1 102 ? -1.224 -7.871 -7.845 1.00 97.94 102 TYR A CA 1
ATOM 794 C C . TYR A 1 102 ? -1.312 -9.381 -7.663 1.00 97.94 102 TYR A C 1
ATOM 796 O O . TYR A 1 102 ? -2.147 -10.044 -8.280 1.00 97.94 102 TYR A O 1
ATOM 804 N N . TYR A 1 103 ? -0.472 -9.907 -6.776 1.00 97.75 103 TYR A N 1
ATOM 805 C CA . TYR A 1 103 ? -0.496 -11.297 -6.347 1.00 97.75 103 TYR A CA 1
ATOM 806 C C . TYR A 1 103 ? -0.472 -11.350 -4.816 1.00 97.75 103 TYR A C 1
ATOM 808 O O . TYR A 1 103 ? 0.338 -10.680 -4.175 1.00 97.75 103 TYR A O 1
ATOM 816 N N . GLY A 1 104 ? -1.413 -12.091 -4.228 1.00 97.81 104 GLY A N 1
ATOM 817 C CA . GLY A 1 104 ? -1.530 -12.231 -2.779 1.00 97.81 104 GLY A CA 1
ATOM 818 C C . GLY A 1 104 ? -0.555 -13.277 -2.250 1.00 97.81 104 GLY A C 1
ATOM 819 O O . GLY A 1 104 ? -0.729 -14.460 -2.518 1.00 97.81 104 GLY A O 1
ATOM 820 N N . GLU A 1 105 ? 0.440 -12.841 -1.480 1.00 97.88 105 GLU A N 1
ATOM 821 C CA . GLU A 1 105 ? 1.471 -13.727 -0.916 1.00 97.88 105 GLU A CA 1
ATOM 822 C C . GLU A 1 105 ? 1.055 -14.364 0.421 1.00 97.88 105 GLU A C 1
ATOM 824 O O . GLU A 1 105 ? 1.407 -15.503 0.719 1.00 97.88 105 GLU A O 1
ATOM 829 N N . SER A 1 106 ? 0.328 -13.617 1.259 1.00 96.50 106 SER A N 1
ATOM 830 C CA . SER A 1 106 ? -0.149 -14.059 2.577 1.00 96.50 106 SER A CA 1
ATOM 831 C C . SER A 1 106 ? -1.264 -13.143 3.089 1.00 96.50 106 SER A C 1
ATOM 833 O O . SER A 1 106 ? -1.408 -12.020 2.595 1.00 96.50 106 SER A O 1
ATOM 835 N N . GLY A 1 107 ? -2.027 -13.601 4.083 1.00 86.06 107 GLY A N 1
ATOM 836 C CA . GLY A 1 107 ? -3.107 -12.847 4.721 1.00 86.06 107 GLY A CA 1
ATOM 837 C C . GLY A 1 107 ? -3.907 -13.702 5.686 1.00 86.06 107 GLY A C 1
ATOM 838 O O . GLY A 1 107 ? -4.053 -14.909 5.394 1.00 86.06 107 GLY A O 1
#

Radius of gyration: 16.61 Å; Cα contacts (8 Å, |Δi|>4): 148; chains: 1; bounding box: 40×26×47 Å

Nearest PDB structures (foldseek):
  4lta-assembly1_B  TM=9.413E-01  e=1.490E-06  Pyrococcus furiosus DSM 3638
  4luk-assembly1_A-2  TM=9.330E-01  e=1.230E-06  Pyrococcus furiosus DSM 3638
  4lul-assembly1_B  TM=9.401E-01  e=1.230E-06  Pyrococcus furiosus DSM 3638
  4lum-assembly1_B  TM=9.302E-01  e=1.230E-06  Pyrococcus furiosus DSM 3638
  1x82-assembly1_A  TM=9.331E-01  e=1.806E-06  Pyrococcus furiosus

Sequence (107 aa):
MKLMEPGICRVDVARGELTGATNRYVKTLADLDGLYEDAAAFETLKRERGREVVYEVTDFKPSANAGDMIIGVTRMRPGKVGREYFLTRGHIHANANRPEMYYGESG

pLDDT: mean 96.22, std 3.64, range [74.88, 98.75]

Secondary structure (DSSP, 8-state):
-PPPPPP--EEETTTTEEET-SEEEEEEGGGGTT-SS-HHHHHHHHHHHTTSEEEEEEEE---SSTT---EEEEEEPP-EETTEEP-------SSTT----------

Mean predicted aligned error: 2.98 Å